Protein AF-A0A177B6S0-F1 (afdb_monomer)

Organism: NCBI:txid1819745

Secondary structure (DSSP, 8-state):
-GGG--SEEEEEEEEEETTEEEEEEEEEETTT--EEEEEEEEESS--HHHHHHHHHHHHHHTT-GGGEEEEEE--S-S--

Foldseek 3Di:
DCVPQQAWEWEWDWDDDPQKIKIWTWIARPVPRDIDTLDIDIDNDPDVVVVVVVNLVSCVVVVNNVRYPYYHYDDPPPDD

Structure (mmCIF, N/CA/C/O backbone):
data_AF-A0A177B6S0-F1
#
_entry.id   AF-A0A177B6S0-F1
#
loop_
_atom_site.group_PDB
_atom_site.id
_atom_site.type_symbol
_atom_site.label_atom_id
_atom_site.label_alt_id
_atom_site.label_comp_id
_atom_site.label_asym_id
_atom_site.label_entity_id
_atom_site.label_seq_id
_atom_site.pdbx_PDB_ins_code
_atom_site.Cartn_x
_atom_site.Cartn_y
_atom_site.Cartn_z
_atom_site.occupancy
_atom_site.B_iso_or_equiv
_atom_site.auth_seq_id
_atom_site.auth_comp_id
_atom_site.auth_asym_id
_atom_site.auth_atom_id
_atom_site.pdbx_PDB_model_num
ATOM 1 N N . MET A 1 1 ? -6.749 -9.818 11.302 1.00 52.34 1 MET A N 1
ATOM 2 C CA . MET A 1 1 ? -7.160 -9.834 9.876 1.00 52.34 1 MET A CA 1
ATOM 3 C C . MET A 1 1 ? -7.323 -8.387 9.424 1.00 52.34 1 MET A C 1
ATOM 5 O O . MET A 1 1 ? -7.817 -7.593 10.204 1.00 52.34 1 MET A O 1
ATOM 9 N N . VAL A 1 2 ? -6.947 -8.027 8.191 1.00 55.12 2 VAL A N 1
ATOM 10 C CA . VAL A 1 2 ? -7.030 -6.640 7.654 1.00 55.12 2 VAL A CA 1
ATOM 11 C C . VAL A 1 2 ? -8.475 -6.095 7.577 1.00 55.12 2 VAL A C 1
ATOM 13 O O . VAL A 1 2 ? -8.712 -4.899 7.391 1.00 55.12 2 VAL A O 1
ATOM 16 N N . ASN A 1 3 ? -9.469 -6.967 7.760 1.00 57.28 3 ASN A N 1
ATOM 17 C CA . ASN A 1 3 ? -10.884 -6.616 7.709 1.00 57.28 3 ASN A CA 1
ATOM 18 C C . ASN A 1 3 ? -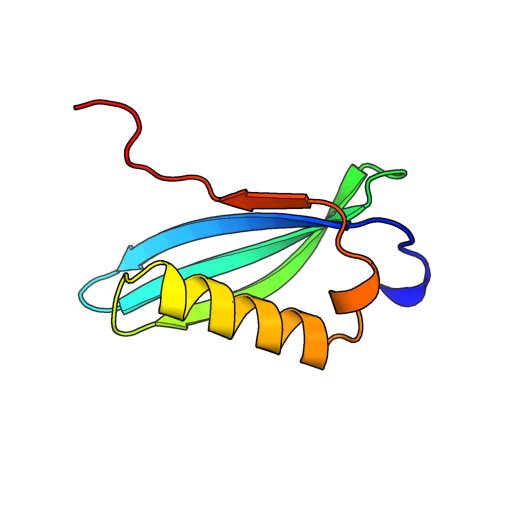11.324 -5.652 8.821 1.00 57.28 3 ASN A C 1
ATOM 20 O O . ASN A 1 3 ? -12.193 -4.828 8.545 1.00 57.28 3 ASN A O 1
ATOM 24 N N . ASP A 1 4 ? -10.674 -5.667 9.989 1.00 63.06 4 ASP A N 1
ATOM 25 C CA . ASP A 1 4 ? -11.050 -4.822 11.139 1.00 63.06 4 ASP A CA 1
ATOM 26 C C . ASP A 1 4 ? -10.511 -3.386 11.057 1.00 63.06 4 ASP A C 1
ATOM 28 O O . ASP A 1 4 ? -10.853 -2.534 11.876 1.00 63.06 4 ASP A O 1
ATOM 32 N N . VAL A 1 5 ? -9.681 -3.094 10.053 1.00 63.81 5 VAL A N 1
ATOM 33 C CA . VAL A 1 5 ? -9.091 -1.767 9.886 1.00 63.81 5 VAL A CA 1
ATOM 34 C C . VAL A 1 5 ? -10.102 -0.847 9.205 1.00 63.81 5 VAL A C 1
ATOM 36 O O . VAL A 1 5 ? -10.599 -1.176 8.127 1.00 63.81 5 VAL A O 1
ATOM 39 N N . THR A 1 6 ? -10.434 0.288 9.819 1.00 66.94 6 THR A N 1
ATOM 40 C CA . THR A 1 6 ? -11.453 1.230 9.313 1.00 66.94 6 THR A CA 1
ATOM 41 C C . THR A 1 6 ? -10.858 2.406 8.551 1.00 66.94 6 THR A C 1
ATOM 43 O O . THR A 1 6 ? -11.426 2.811 7.544 1.00 66.94 6 THR A O 1
ATOM 46 N N . ASN A 1 7 ? -9.698 2.899 8.984 1.00 75.38 7 ASN A N 1
ATOM 47 C CA . ASN A 1 7 ? -8.981 4.010 8.364 1.00 75.38 7 ASN A CA 1
ATOM 48 C C . ASN A 1 7 ? -7.497 3.653 8.269 1.00 75.38 7 ASN A C 1
ATOM 50 O O . ASN A 1 7 ? -6.870 3.394 9.299 1.00 75.38 7 ASN A O 1
ATOM 54 N N . ILE A 1 8 ? -6.940 3.649 7.056 1.00 78.88 8 ILE A N 1
ATOM 55 C CA . ILE A 1 8 ? -5.521 3.360 6.827 1.00 78.88 8 ILE A CA 1
ATOM 56 C C . ILE A 1 8 ? -4.761 4.578 6.320 1.00 78.88 8 ILE A C 1
ATOM 58 O O . ILE A 1 8 ? -5.197 5.278 5.401 1.00 78.88 8 ILE A O 1
ATOM 62 N N . VAL A 1 9 ? -3.592 4.788 6.916 1.00 77.62 9 VAL A N 1
ATOM 63 C CA . VAL A 1 9 ? -2.522 5.612 6.355 1.00 77.62 9 VAL A CA 1
ATOM 64 C C . VAL A 1 9 ? -1.615 4.680 5.571 1.00 77.62 9 VAL A C 1
ATOM 66 O O . VAL A 1 9 ? -1.219 3.638 6.090 1.00 77.62 9 VAL A O 1
ATOM 69 N N . VAL A 1 10 ? -1.303 5.025 4.327 1.00 76.81 10 VAL A N 1
ATOM 70 C CA . VAL A 1 10 ? -0.378 4.233 3.513 1.00 76.81 10 VAL A CA 1
ATOM 71 C C . VAL A 1 10 ? 0.973 4.929 3.493 1.00 76.81 10 VAL A C 1
ATOM 73 O O . VAL A 1 10 ? 1.047 6.080 3.070 1.00 76.81 10 VAL A O 1
ATOM 76 N N . TYR A 1 11 ? 2.014 4.241 3.952 1.00 74.38 11 TYR A N 1
ATOM 77 C CA . TYR A 1 11 ? 3.394 4.714 3.940 1.00 74.38 11 TYR A CA 1
ATOM 78 C C . TYR A 1 11 ? 4.208 3.985 2.870 1.00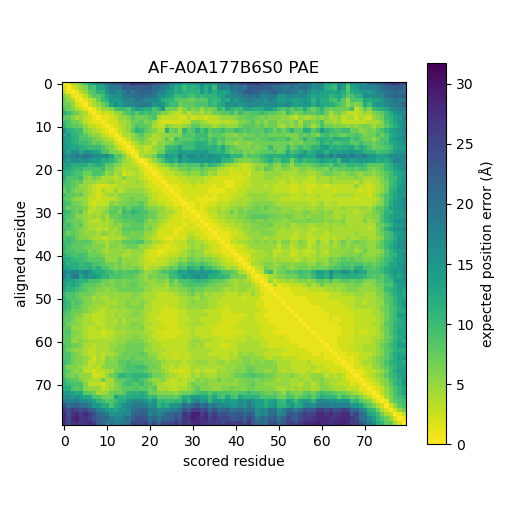 74.38 11 TYR A C 1
ATOM 80 O O . TYR A 1 11 ? 4.055 2.771 2.671 1.00 74.38 11 TYR A O 1
ATOM 88 N N . PHE A 1 12 ? 5.074 4.744 2.202 1.00 72.50 12 PHE A N 1
ATOM 89 C CA . PHE A 1 12 ? 5.998 4.257 1.187 1.00 72.50 12 PHE A CA 1
ATOM 90 C C . PHE A 1 12 ? 7.422 4.644 1.549 1.00 72.50 12 PHE A C 1
ATOM 92 O O . PHE A 1 12 ? 7.718 5.831 1.669 1.00 72.50 12 PHE A O 1
ATOM 99 N N . ASP A 1 13 ? 8.290 3.643 1.622 1.00 68.75 13 ASP A N 1
ATOM 100 C CA . ASP A 1 13 ? 9.738 3.828 1.634 1.00 68.75 13 ASP A CA 1
ATOM 101 C C . ASP A 1 13 ? 10.293 3.225 0.348 1.00 68.75 13 ASP A C 1
ATOM 103 O O . ASP A 1 13 ? 10.092 2.029 0.086 1.00 68.75 13 ASP A O 1
ATOM 107 N N . SER A 1 14 ? 10.911 4.061 -0.489 1.00 67.69 14 SER A N 1
ATOM 108 C CA . SER A 1 14 ? 11.516 3.625 -1.738 1.00 67.69 14 SER A CA 1
ATOM 109 C C . SER A 1 14 ? 13.036 3.658 -1.660 1.00 67.69 14 SER A C 1
ATOM 111 O O . SER A 1 14 ? 13.671 4.658 -1.333 1.00 67.69 14 SER A O 1
ATOM 113 N N . LYS A 1 15 ? 13.642 2.522 -2.006 1.00 71.56 15 LYS A N 1
ATOM 114 C CA . LYS A 1 15 ? 15.091 2.386 -2.096 1.00 71.56 15 LYS A CA 1
ATOM 115 C C . LYS A 1 15 ? 15.470 1.924 -3.488 1.00 71.56 15 LYS A C 1
ATOM 117 O O . LYS A 1 15 ? 15.007 0.888 -3.975 1.00 71.56 15 LYS A O 1
ATOM 122 N N . LYS A 1 16 ? 16.352 2.689 -4.128 1.00 67.75 16 LYS A N 1
ATOM 123 C CA . LYS A 1 16 ? 16.938 2.304 -5.408 1.00 67.75 16 LYS A CA 1
ATOM 124 C C . LYS A 1 16 ? 18.007 1.239 -5.172 1.00 67.75 16 LYS A C 1
ATOM 126 O O . LYS A 1 16 ? 18.978 1.475 -4.458 1.00 67.75 16 LYS A O 1
ATOM 131 N N . MET A 1 17 ? 17.817 0.068 -5.770 1.00 67.50 17 MET A N 1
ATOM 132 C CA . MET A 1 17 ? 18.812 -1.001 -5.826 1.00 67.50 17 MET A CA 1
ATOM 133 C C . MET A 1 17 ? 19.115 -1.250 -7.306 1.00 67.50 17 MET A C 1
ATOM 135 O O . MET A 1 17 ? 18.267 -1.740 -8.051 1.00 67.50 17 MET A O 1
ATOM 139 N N . ASP A 1 18 ? 20.301 -0.840 -7.751 1.00 72.25 18 ASP A N 1
ATOM 140 C CA . ASP A 1 18 ? 20.694 -0.803 -9.165 1.00 72.25 18 ASP A CA 1
ATOM 141 C C . ASP A 1 18 ? 19.749 0.050 -10.041 1.00 72.25 18 ASP A C 1
ATOM 143 O O . ASP A 1 18 ? 19.593 1.257 -9.828 1.00 72.25 18 ASP A O 1
ATOM 147 N N . LYS A 1 19 ? 19.129 -0.566 -11.061 1.00 69.12 19 LYS A N 1
ATOM 148 C CA . LYS A 1 19 ? 18.145 0.050 -11.970 1.00 69.12 19 LYS A CA 1
ATOM 149 C C . LYS A 1 19 ? 16.694 -0.178 -11.528 1.00 69.12 19 LYS A C 1
ATOM 151 O O . LYS A 1 19 ? 15.790 0.221 -12.254 1.00 69.12 19 LYS A O 1
ATOM 156 N N . ILE A 1 20 ? 16.473 -0.825 -10.382 1.00 69.06 20 ILE A N 1
ATOM 157 C CA . ILE A 1 20 ? 15.143 -1.184 -9.885 1.00 69.06 20 ILE A CA 1
ATOM 158 C C . ILE A 1 20 ? 14.862 -0.385 -8.613 1.00 69.06 20 ILE A C 1
ATOM 160 O O . ILE A 1 20 ? 15.640 -0.392 -7.659 1.00 69.06 20 ILE A O 1
ATOM 164 N N . GLU A 1 21 ? 13.728 0.299 -8.585 1.00 75.81 21 GLU A N 1
ATOM 165 C CA . GLU A 1 21 ? 13.199 0.915 -7.379 1.00 75.81 21 GLU A CA 1
ATOM 166 C C . GLU A 1 21 ? 12.320 -0.092 -6.645 1.00 75.81 21 GLU A C 1
ATOM 168 O O . GLU A 1 21 ? 11.397 -0.667 -7.224 1.00 75.81 21 GLU A O 1
ATOM 173 N N . 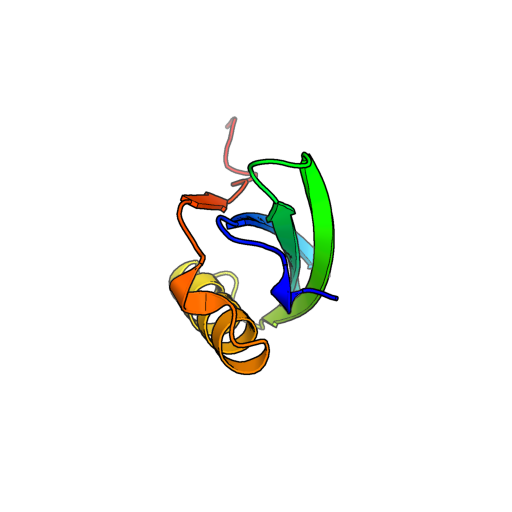LYS A 1 22 ? 12.633 -0.347 -5.374 1.00 78.38 22 LYS A N 1
ATOM 174 C CA . LYS A 1 22 ? 11.816 -1.192 -4.504 1.00 78.38 22 LYS A CA 1
ATOM 175 C C . LYS A 1 22 ? 11.118 -0.306 -3.490 1.00 78.38 22 LYS A C 1
ATOM 177 O O . LYS A 1 22 ? 11.791 0.385 -2.733 1.00 78.38 22 LYS A O 1
ATOM 182 N N . THR A 1 23 ? 9.792 -0.359 -3.460 1.00 80.62 23 THR A N 1
ATOM 183 C CA . THR A 1 23 ? 8.962 0.419 -2.540 1.00 80.62 23 THR A CA 1
ATOM 184 C C . THR A 1 23 ? 8.225 -0.522 -1.599 1.00 80.62 23 THR A C 1
ATOM 186 O O . THR A 1 23 ? 7.408 -1.335 -2.039 1.00 80.62 23 THR A O 1
ATOM 189 N N . ALA A 1 24 ? 8.503 -0.431 -0.302 1.00 82.69 24 ALA A N 1
ATOM 190 C CA . ALA A 1 24 ? 7.701 -1.112 0.707 1.00 82.69 24 ALA A CA 1
ATOM 191 C C . ALA A 1 24 ? 6.367 -0.374 0.871 1.00 82.69 24 ALA A C 1
ATOM 193 O O . ALA A 1 24 ? 6.345 0.849 0.968 1.00 82.69 24 ALA A O 1
ATOM 194 N N . VAL A 1 25 ? 5.257 -1.112 0.886 1.00 84.50 25 VAL A N 1
ATOM 195 C CA . VAL A 1 25 ? 3.919 -0.560 1.119 1.00 84.50 25 VAL A CA 1
ATOM 196 C C . VAL A 1 25 ? 3.448 -1.011 2.487 1.00 84.50 25 VAL A C 1
ATOM 198 O O . VAL A 1 25 ? 3.117 -2.184 2.683 1.00 84.50 25 VAL A O 1
ATOM 201 N N . VAL A 1 26 ? 3.405 -0.073 3.424 1.00 85.69 26 VAL A N 1
ATOM 202 C CA . VAL A 1 26 ? 2.947 -0.305 4.794 1.00 85.69 26 VAL A CA 1
ATOM 203 C C . VAL A 1 26 ? 1.604 0.385 4.975 1.00 85.69 26 VAL A C 1
ATOM 205 O O . VAL A 1 26 ? 1.428 1.528 4.560 1.00 85.69 26 VAL A O 1
ATOM 208 N N . ILE A 1 27 ? 0.644 -0.308 5.582 1.00 86.44 27 ILE A N 1
ATOM 209 C CA . ILE A 1 27 ? -0.578 0.320 6.080 1.00 86.44 27 ILE A CA 1
ATOM 210 C C . ILE A 1 27 ? -0.489 0.477 7.586 1.00 86.44 27 ILE A C 1
ATOM 212 O O . ILE A 1 27 ? -0.063 -0.435 8.289 1.00 86.44 27 ILE A O 1
ATOM 216 N N . ILE A 1 28 ? -0.921 1.632 8.069 1.00 86.12 28 ILE A N 1
ATOM 217 C CA . ILE A 1 28 ? -1.007 1.942 9.488 1.00 86.12 28 ILE A CA 1
ATOM 218 C C . ILE A 1 28 ? -2.480 2.139 9.814 1.00 86.12 28 ILE A C 1
ATOM 220 O O . ILE A 1 28 ? -3.142 2.999 9.226 1.00 86.12 28 ILE A O 1
ATOM 224 N N . ASP A 1 29 ? -2.999 1.342 10.742 1.00 83.81 29 ASP A N 1
ATOM 225 C CA . ASP A 1 29 ? -4.332 1.550 11.297 1.00 83.81 29 ASP A CA 1
ATOM 226 C C . ASP A 1 29 ? -4.338 2.853 12.107 1.00 83.81 29 ASP A C 1
ATOM 228 O O . ASP A 1 29 ? -3.616 3.008 13.095 1.00 83.81 29 ASP A O 1
ATOM 232 N N . ALA A 1 30 ? -5.170 3.812 11.702 1.00 79.38 30 ALA A N 1
ATOM 233 C CA . ALA A 1 30 ? -5.219 5.120 12.343 1.00 79.38 30 ALA A CA 1
ATOM 234 C C . ALA A 1 30 ? -5.637 5.058 13.825 1.00 79.38 30 ALA A C 1
ATOM 236 O O . ALA A 1 30 ? -5.214 5.925 14.601 1.00 79.38 30 ALA A O 1
ATOM 237 N N . LYS A 1 31 ? -6.444 4.058 14.210 1.00 82.81 31 LYS A N 1
ATOM 238 C CA . LYS A 1 31 ? -6.982 3.861 15.561 1.00 82.81 31 LYS A CA 1
ATOM 239 C C . LYS A 1 31 ? -5.997 3.117 16.453 1.00 82.81 31 LYS A C 1
ATOM 241 O O . LYS A 1 31 ? -5.716 3.581 17.552 1.00 82.81 31 LYS A O 1
ATOM 246 N N . THR A 1 32 ? -5.502 1.968 16.002 1.00 85.88 32 THR A N 1
ATOM 247 C CA . THR A 1 32 ? -4.645 1.095 16.826 1.00 85.88 32 THR A CA 1
ATOM 248 C C . THR A 1 32 ? -3.161 1.424 16.701 1.00 85.88 32 THR A C 1
ATOM 250 O O . THR A 1 32 ? -2.368 0.946 17.507 1.00 85.88 32 THR A O 1
ATOM 253 N N . LYS A 1 33 ? -2.783 2.239 15.704 1.00 84.06 33 LYS A N 1
ATOM 254 C CA . LYS A 1 33 ? -1.392 2.507 15.303 1.00 84.06 33 LYS A CA 1
ATOM 255 C C . LYS A 1 33 ? -0.627 1.248 14.897 1.00 84.06 33 LYS A C 1
ATOM 257 O O . LYS A 1 33 ? 0.593 1.284 14.791 1.00 84.06 33 LYS A O 1
ATOM 262 N N . GLN A 1 34 ? -1.330 0.143 14.656 1.00 85.94 34 GLN A N 1
ATOM 263 C CA . GLN A 1 34 ? -0.705 -1.085 14.205 1.00 85.94 34 GLN A CA 1
ATOM 264 C C . GLN A 1 34 ? -0.240 -0.924 12.760 1.00 85.94 34 GLN A C 1
ATOM 266 O O . GLN A 1 34 ? -1.008 -0.504 11.890 1.00 85.94 34 GLN A O 1
ATOM 271 N N . GLU A 1 35 ? 1.008 -1.301 12.516 1.00 87.06 35 GLU A N 1
ATOM 272 C CA . GLU A 1 35 ? 1.610 -1.314 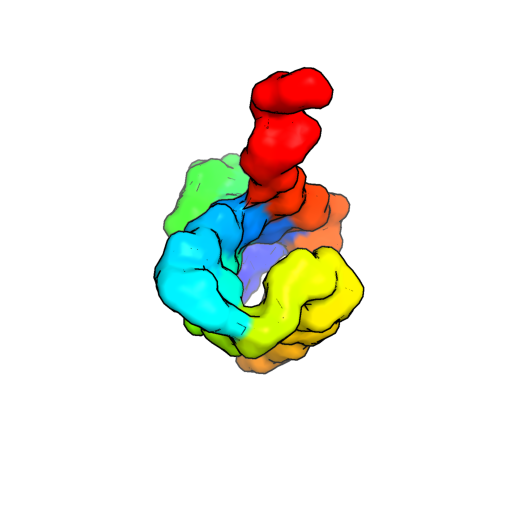11.190 1.00 87.06 35 GLU A CA 1
ATOM 273 C C . GLU A 1 35 ? 1.513 -2.708 10.572 1.00 87.06 35 GLU A C 1
ATOM 275 O O . GLU A 1 35 ? 1.733 -3.727 11.235 1.00 87.06 35 GLU A O 1
ATOM 280 N N . LEU A 1 36 ? 1.196 -2.760 9.281 1.00 86.06 36 LEU A N 1
ATOM 281 C CA . LEU A 1 36 ? 1.185 -3.988 8.505 1.00 86.06 36 LEU A CA 1
ATOM 282 C C . LEU A 1 36 ? 1.837 -3.766 7.143 1.00 86.06 36 LEU A C 1
ATOM 284 O O . LEU A 1 36 ? 1.375 -2.960 6.334 1.00 86.06 36 LEU A O 1
ATOM 288 N N . LEU A 1 37 ? 2.875 -4.550 6.856 1.00 84.19 37 LEU A N 1
ATOM 289 C CA . LEU A 1 37 ? 3.482 -4.610 5.533 1.00 84.19 37 LEU A CA 1
ATOM 290 C C . LEU A 1 37 ? 2.550 -5.361 4.570 1.00 84.19 37 LEU A C 1
ATOM 292 O O . LEU A 1 37 ? 2.334 -6.563 4.717 1.00 84.19 37 LEU A O 1
ATOM 296 N N . LEU A 1 38 ? 2.024 -4.664 3.561 1.00 81.62 38 LEU A N 1
ATOM 297 C CA . LEU A 1 38 ? 1.220 -5.276 2.495 1.00 81.62 38 LEU A CA 1
ATOM 298 C C . LEU A 1 38 ? 2.079 -5.935 1.415 1.00 81.62 38 LEU A C 1
ATOM 300 O O . LEU A 1 38 ? 1.625 -6.846 0.721 1.00 81.62 38 LEU A O 1
ATOM 304 N N . GLY A 1 39 ? 3.309 -5.457 1.242 1.00 83.38 39 GLY A N 1
ATOM 305 C CA . GLY A 1 39 ? 4.268 -6.036 0.314 1.00 83.38 39 GLY A CA 1
ATOM 306 C C . GLY A 1 39 ? 5.328 -5.047 -0.141 1.00 83.38 39 GLY A C 1
ATOM 307 O O . GLY A 1 39 ? 5.337 -3.884 0.253 1.00 83.38 39 GLY A O 1
ATOM 308 N N . ILE A 1 40 ? 6.216 -5.534 -1.002 1.00 83.25 40 ILE A N 1
ATOM 309 C CA . ILE A 1 40 ? 7.261 -4.742 -1.648 1.00 83.25 40 ILE A CA 1
ATOM 310 C C . ILE A 1 40 ? 6.955 -4.728 -3.141 1.00 83.25 40 ILE A C 1
ATOM 312 O O . ILE A 1 40 ? 6.880 -5.783 -3.773 1.00 83.25 40 ILE A O 1
ATOM 316 N N . VAL A 1 41 ? 6.766 -3.541 -3.709 1.00 81.88 41 VAL A N 1
ATOM 317 C CA . VAL A 1 41 ? 6.581 -3.364 -5.151 1.00 81.88 41 VAL A CA 1
ATOM 318 C C . VAL A 1 41 ? 7.924 -3.025 -5.787 1.00 81.88 41 VAL A C 1
ATOM 320 O O . VAL A 1 41 ? 8.707 -2.272 -5.222 1.00 81.88 41 VAL A O 1
ATOM 323 N N . SER A 1 42 ? 8.220 -3.627 -6.937 1.00 81.06 42 SER A N 1
ATOM 324 C CA . SER A 1 42 ? 9.449 -3.363 -7.696 1.00 81.06 42 SER A CA 1
ATOM 325 C C . SER A 1 42 ? 9.099 -2.656 -8.997 1.00 81.06 42 SER A C 1
ATOM 327 O O . SER A 1 42 ? 8.154 -3.060 -9.677 1.00 81.06 42 SER A O 1
ATOM 329 N N . GLN A 1 43 ? 9.845 -1.610 -9.339 1.00 77.62 43 GLN A N 1
ATOM 330 C CA . GLN A 1 43 ? 9.616 -0.781 -10.517 1.00 77.62 43 GLN A CA 1
ATOM 331 C C . GLN A 1 43 ? 10.917 -0.529 -11.261 1.00 77.62 43 GLN A C 1
ATOM 333 O O . GLN A 1 43 ? 11.971 -0.359 -10.657 1.00 77.62 43 GLN A O 1
ATOM 338 N N . ASN A 1 44 ? 10.837 -0.499 -12.588 1.00 74.69 44 ASN A N 1
ATOM 339 C CA . ASN A 1 44 ? 11.999 -0.267 -13.449 1.00 74.69 44 ASN A CA 1
ATOM 340 C C . ASN A 1 44 ? 12.195 1.219 -13.783 1.00 74.69 44 ASN A C 1
ATOM 342 O O . ASN A 1 44 ? 13.226 1.596 -14.336 1.00 74.69 44 ASN A O 1
ATOM 346 N N . ASP A 1 45 ? 11.208 2.059 -13.469 1.00 70.38 45 ASP A N 1
ATOM 347 C CA . ASP A 1 45 ? 11.318 3.507 -13.517 1.00 70.38 45 ASP A CA 1
ATOM 348 C C . ASP A 1 45 ? 10.956 4.078 -12.144 1.00 70.38 45 ASP A C 1
ATOM 350 O O . ASP A 1 45 ? 10.028 3.609 -11.495 1.00 70.38 45 ASP A O 1
ATOM 354 N N . GLY A 1 46 ? 11.733 5.053 -11.676 1.00 67.50 46 GLY A N 1
ATOM 355 C CA . GLY A 1 46 ? 11.485 5.727 -10.400 1.00 67.50 46 GLY A CA 1
ATOM 356 C C . GLY A 1 46 ? 10.503 6.883 -10.525 1.00 67.50 46 GLY A C 1
ATOM 357 O O . GLY A 1 46 ? 10.684 7.942 -9.925 1.00 67.50 46 GLY A O 1
ATOM 358 N N . LYS A 1 47 ? 9.520 6.758 -11.425 1.00 76.25 47 LYS A N 1
ATOM 359 C CA . LYS A 1 47 ? 8.559 7.832 -11.675 1.00 76.25 47 LYS A CA 1
ATOM 360 C C . LYS A 1 47 ? 7.427 7.718 -10.667 1.00 76.25 47 LYS A C 1
ATOM 362 O O . LYS A 1 47 ? 6.711 6.721 -10.652 1.00 76.25 47 LYS A O 1
ATOM 367 N N . GLY A 1 48 ? 7.162 8.800 -9.935 1.00 72.62 48 GLY A N 1
ATOM 368 C CA . GLY A 1 48 ? 6.100 8.833 -8.922 1.00 72.62 48 GLY A CA 1
ATOM 369 C C . GLY A 1 48 ? 4.712 8.409 -9.431 1.00 72.62 48 GLY A C 1
ATOM 370 O O . GLY A 1 48 ? 3.948 7.796 -8.688 1.00 72.62 48 GLY A O 1
ATOM 371 N N . ILE A 1 49 ? 4.387 8.647 -10.712 1.00 77.69 49 ILE A N 1
ATOM 372 C CA . ILE A 1 49 ? 3.124 8.179 -11.314 1.00 77.69 49 ILE A CA 1
ATOM 373 C C . ILE A 1 49 ? 3.044 6.645 -11.413 1.00 77.69 49 ILE A C 1
ATOM 375 O O . ILE A 1 49 ? 1.985 6.059 -11.170 1.00 77.69 49 ILE A O 1
ATOM 379 N N . THR A 1 50 ? 4.157 5.983 -11.732 1.00 81.19 50 THR A N 1
ATOM 380 C CA . THR A 1 50 ? 4.262 4.521 -11.793 1.00 81.19 50 THR A CA 1
ATOM 381 C C . THR A 1 50 ? 4.163 3.938 -10.386 1.00 81.19 50 THR A C 1
ATOM 383 O O . THR A 1 50 ? 3.423 2.966 -10.170 1.00 81.19 50 THR A O 1
ATOM 386 N N . THR A 1 51 ? 4.825 4.567 -9.408 1.00 78.19 51 THR A N 1
ATOM 387 C CA . THR A 1 51 ? 4.747 4.247 -7.972 1.00 78.19 51 THR A CA 1
ATOM 388 C C . THR A 1 51 ? 3.306 4.282 -7.489 1.00 78.19 51 THR A C 1
ATOM 390 O O . THR A 1 51 ? 2.772 3.253 -7.066 1.00 78.19 51 THR A O 1
ATOM 393 N N . ALA A 1 52 ? 2.626 5.415 -7.674 1.00 79.19 52 ALA A N 1
ATOM 394 C CA . ALA A 1 52 ? 1.243 5.610 -7.252 1.00 79.19 52 ALA A CA 1
ATOM 395 C C . ALA A 1 52 ? 0.285 4.577 -7.870 1.00 79.19 52 ALA A C 1
ATOM 397 O O . ALA A 1 52 ? -0.537 3.983 -7.167 1.00 79.19 52 ALA A O 1
ATOM 398 N N . LYS A 1 53 ? 0.411 4.297 -9.175 1.00 85.44 53 LYS A N 1
ATOM 399 C CA . LYS A 1 53 ? -0.447 3.319 -9.864 1.00 85.44 53 LYS A CA 1
ATOM 400 C C . LYS A 1 53 ? -0.250 1.897 -9.333 1.00 85.44 53 LYS A C 1
ATOM 402 O O . LYS A 1 53 ? -1.220 1.158 -9.159 1.00 85.44 53 LYS A O 1
ATOM 407 N N . THR A 1 54 ? 0.992 1.509 -9.063 1.00 85.81 54 THR A N 1
ATOM 408 C CA . THR A 1 54 ? 1.318 0.158 -8.580 1.00 85.81 54 THR A CA 1
ATOM 409 C C . THR A 1 54 ? 0.846 -0.051 -7.148 1.00 85.81 54 THR A C 1
ATOM 411 O O . THR A 1 54 ? 0.216 -1.064 -6.846 1.00 85.81 54 THR A O 1
ATOM 414 N N . VAL A 1 55 ? 1.070 0.941 -6.290 1.00 84.56 55 VAL A N 1
ATOM 415 C CA . VAL A 1 55 ? 0.532 0.997 -4.930 1.00 84.56 55 VAL A CA 1
ATOM 416 C C . VAL A 1 55 ? -0.988 0.857 -4.932 1.00 84.56 55 VAL A C 1
ATOM 418 O O . VAL A 1 55 ? -1.541 0.032 -4.208 1.00 84.56 55 VAL A O 1
ATOM 421 N N . TYR A 1 56 ? -1.680 1.632 -5.768 1.00 86.00 56 TYR A N 1
ATOM 422 C CA . TYR A 1 56 ? -3.137 1.600 -5.831 1.00 86.00 56 TYR A CA 1
ATOM 423 C C . TYR A 1 56 ? -3.667 0.223 -6.255 1.00 86.00 56 TYR A C 1
ATOM 425 O O . TYR A 1 56 ? -4.622 -0.291 -5.670 1.00 86.00 56 TYR A O 1
ATOM 433 N N . ASN A 1 57 ? -3.011 -0.418 -7.226 1.00 88.94 57 ASN A N 1
ATOM 434 C CA . ASN A 1 57 ? -3.342 -1.782 -7.634 1.00 88.94 57 ASN A CA 1
ATOM 435 C C . ASN A 1 57 ? -3.121 -2.798 -6.503 1.00 88.94 57 ASN A C 1
ATOM 437 O O . ASN A 1 57 ? -3.936 -3.709 -6.340 1.00 88.94 57 ASN A O 1
ATOM 441 N N . LEU A 1 58 ? -2.067 -2.634 -5.696 1.00 87.75 58 LEU A N 1
ATOM 442 C CA . LEU A 1 58 ? -1.844 -3.464 -4.512 1.00 87.75 58 LEU A CA 1
ATOM 443 C C . LEU A 1 58 ? -2.988 -3.281 -3.505 1.00 87.75 58 LEU A C 1
ATOM 445 O O . LEU A 1 58 ? -3.619 -4.256 -3.111 1.00 87.75 58 LEU A O 1
ATOM 449 N N . LEU A 1 59 ? -3.345 -2.043 -3.164 1.00 87.25 59 LEU A N 1
ATOM 450 C CA . LEU A 1 59 ? -4.445 -1.750 -2.235 1.00 87.25 59 LEU A CA 1
ATOM 451 C C . LEU A 1 59 ? -5.799 -2.289 -2.727 1.00 87.25 59 LEU A C 1
ATOM 453 O O . LEU A 1 59 ? -6.626 -2.729 -1.924 1.00 87.25 59 LEU A O 1
ATOM 457 N N . LYS A 1 60 ? -6.029 -2.296 -4.047 1.00 89.62 60 LYS A N 1
ATOM 458 C CA . LYS A 1 60 ? -7.190 -2.953 -4.666 1.00 89.62 60 LYS A CA 1
ATOM 459 C C . LYS A 1 60 ? -7.164 -4.467 -4.496 1.00 89.62 60 LYS A C 1
ATOM 461 O O . LYS A 1 60 ? -8.177 -5.024 -4.086 1.00 89.62 60 LYS A O 1
ATOM 466 N N . LYS A 1 61 ? -6.026 -5.115 -4.766 1.00 89.19 61 LYS A N 1
ATOM 467 C CA . LYS A 1 61 ? -5.844 -6.571 -4.607 1.00 89.19 61 LYS A CA 1
ATOM 468 C C . LYS A 1 61 ? -6.104 -7.030 -3.170 1.00 89.19 61 LYS A C 1
ATOM 470 O O . LYS A 1 61 ? -6.631 -8.112 -2.957 1.00 89.19 61 LYS A O 1
ATOM 475 N N . TRP A 1 62 ? -5.760 -6.189 -2.200 1.00 86.50 62 TRP A N 1
ATOM 476 C CA . TRP A 1 62 ? -6.005 -6.428 -0.778 1.00 86.50 62 TRP A CA 1
ATOM 477 C C . TRP A 1 62 ? -7.385 -5.951 -0.296 1.00 86.50 62 TRP A C 1
ATOM 479 O O . TRP A 1 62 ? -7.678 -6.046 0.889 1.00 86.50 62 TRP A O 1
ATOM 489 N N . HIS A 1 63 ? -8.238 -5.433 -1.188 1.00 88.12 63 HIS A N 1
ATOM 490 C CA . HIS A 1 63 ? -9.573 -4.907 -0.875 1.00 88.12 63 HIS A CA 1
ATOM 491 C C . HIS A 1 63 ? -9.601 -3.789 0.188 1.00 88.12 63 HIS A C 1
ATOM 493 O O . HIS A 1 63 ? -10.617 -3.569 0.843 1.00 88.12 63 HIS A O 1
ATOM 499 N N . VAL A 1 64 ? -8.511 -3.027 0.326 1.00 85.69 64 VAL A N 1
ATOM 500 C CA . VAL A 1 64 ? -8.379 -1.944 1.321 1.00 85.69 64 VAL A CA 1
ATOM 501 C C . VAL A 1 64 ? -8.383 -0.537 0.730 1.00 85.69 64 VAL A C 1
ATOM 503 O O . VAL A 1 64 ? -8.406 0.432 1.478 1.00 85.69 64 VAL A O 1
ATOM 506 N N . HIS A 1 65 ? -8.395 -0.394 -0.597 1.00 87.50 65 HIS A N 1
ATOM 507 C CA . HIS A 1 65 ? -8.340 0.913 -1.269 1.00 87.50 65 HIS A CA 1
ATOM 508 C C . HIS A 1 65 ? -9.395 1.932 -0.788 1.00 87.50 65 HIS A C 1
ATOM 510 O O . HIS A 1 65 ? -9.075 3.108 -0.666 1.00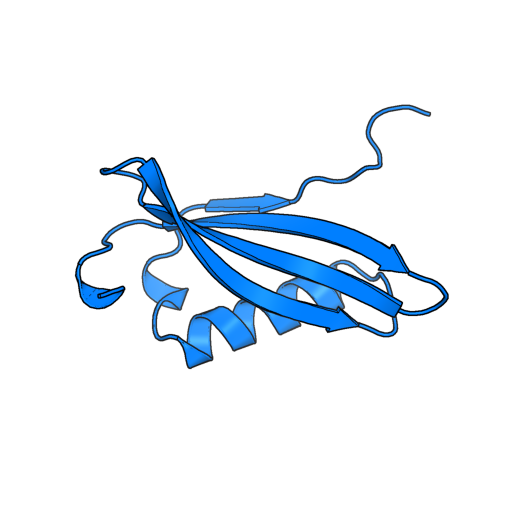 87.50 65 HIS A O 1
ATOM 516 N N . ASN A 1 66 ? -10.614 1.493 -0.456 1.00 87.94 66 ASN A N 1
ATOM 517 C CA . ASN A 1 66 ? -11.691 2.368 0.038 1.00 87.94 66 ASN A CA 1
ATOM 518 C C . ASN A 1 66 ? -11.518 2.814 1.499 1.00 87.94 66 ASN A C 1
ATOM 520 O O . ASN A 1 66 ? -12.293 3.630 1.981 1.00 87.94 66 ASN A O 1
ATOM 524 N N . LYS A 1 67 ? -10.535 2.257 2.213 1.00 86.00 67 LYS A N 1
ATOM 525 C CA . LYS A 1 67 ? -10.235 2.566 3.618 1.00 86.00 67 LYS A CA 1
ATOM 526 C C . LYS A 1 67 ? -9.094 3.581 3.750 1.00 86.00 67 LYS A C 1
ATOM 528 O O . LYS A 1 67 ? -8.728 3.953 4.863 1.00 86.00 67 LYS A O 1
ATOM 533 N N . VAL A 1 68 ? -8.484 3.979 2.631 1.00 85.44 68 VAL A N 1
ATOM 534 C CA . VAL A 1 68 ? -7.346 4.900 2.614 1.00 85.44 68 VAL A CA 1
ATOM 535 C C . VAL A 1 68 ? -7.821 6.318 2.861 1.00 85.44 68 VAL A C 1
ATOM 537 O O . VAL A 1 68 ? -8.608 6.854 2.088 1.00 85.44 68 VAL A O 1
ATOM 540 N N . ILE A 1 69 ? -7.294 6.926 3.919 1.00 84.00 69 ILE A N 1
ATOM 541 C CA . ILE A 1 69 ? -7.558 8.330 4.251 1.00 84.00 69 ILE A CA 1
ATOM 542 C C . ILE A 1 69 ? -6.383 9.238 3.889 1.00 84.00 69 ILE A C 1
ATOM 544 O O . ILE A 1 69 ? -6.581 10.416 3.608 1.00 84.00 69 ILE A O 1
ATOM 548 N N . VAL A 1 70 ? -5.159 8.699 3.8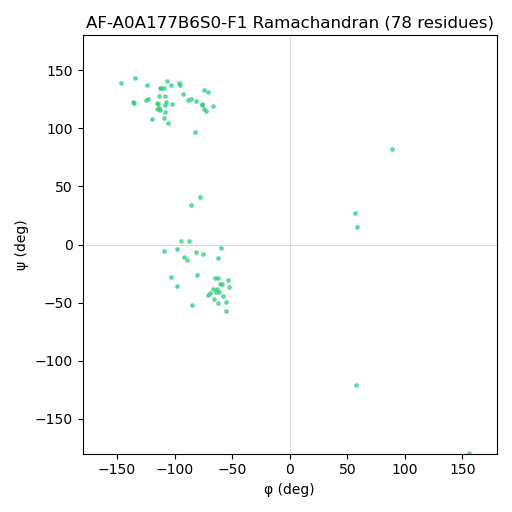96 1.00 81.50 70 VAL A N 1
ATOM 549 C CA . VAL A 1 70 ? -3.923 9.458 3.685 1.00 81.50 70 VAL A CA 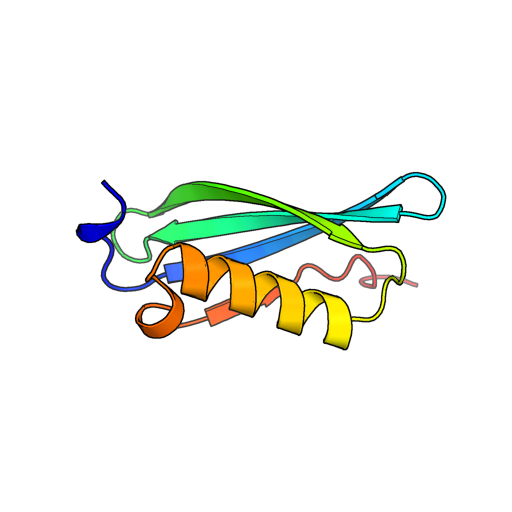1
ATOM 550 C C . VAL A 1 70 ? -2.893 8.589 2.965 1.00 81.50 70 VAL A C 1
ATOM 552 O O . VAL A 1 70 ? -2.717 7.413 3.290 1.00 81.50 70 VAL A O 1
ATOM 555 N N . PHE A 1 71 ? -2.184 9.204 2.019 1.00 79.25 71 PHE A N 1
ATOM 556 C CA . PHE A 1 71 ? -0.969 8.675 1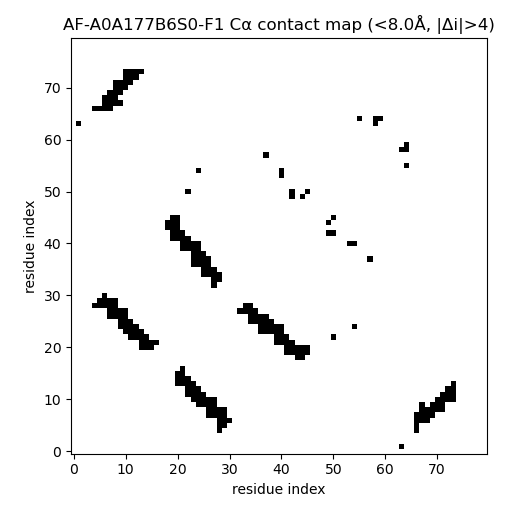.409 1.00 79.25 71 PHE A CA 1
ATOM 557 C C . PHE A 1 71 ? 0.234 9.484 1.910 1.00 79.25 71 PHE A C 1
ATOM 559 O O . PHE A 1 71 ? 0.297 10.690 1.686 1.00 79.25 71 PHE A O 1
ATOM 566 N N . CYS A 1 72 ? 1.179 8.819 2.569 1.00 76.94 72 CYS A N 1
ATOM 567 C CA . CYS A 1 72 ? 2.445 9.388 3.018 1.00 76.94 72 CYS A CA 1
ATOM 568 C C . CYS A 1 72 ? 3.566 8.827 2.145 1.00 76.94 72 CYS A C 1
ATOM 570 O O . CYS A 1 72 ? 3.843 7.629 2.178 1.00 76.94 72 CYS A O 1
ATOM 572 N N . TYR A 1 73 ? 4.198 9.690 1.359 1.00 70.38 73 TYR A N 1
ATOM 5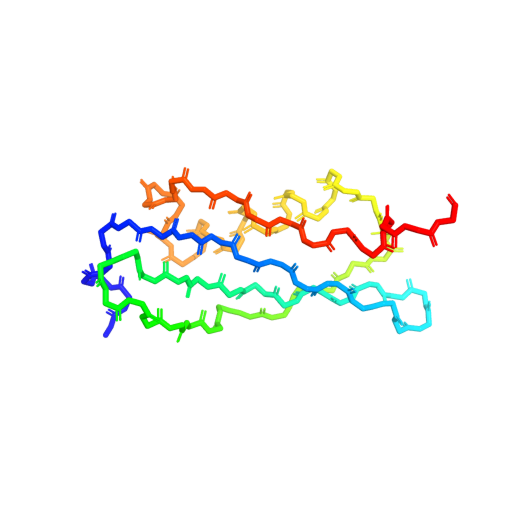73 C CA . TYR A 1 73 ? 5.340 9.331 0.528 1.00 70.38 73 TYR A CA 1
ATOM 574 C C . TYR A 1 73 ? 6.571 10.042 1.072 1.00 70.38 73 TYR A C 1
ATOM 576 O O . TYR A 1 73 ? 6.605 11.274 1.077 1.00 70.38 73 TYR A O 1
ATOM 584 N N . ASP A 1 74 ? 7.546 9.275 1.556 1.00 65.62 74 ASP A N 1
ATOM 585 C CA . ASP A 1 74 ? 8.813 9.838 2.002 1.00 65.62 74 ASP A CA 1
ATOM 586 C C . ASP A 1 74 ? 9.707 10.056 0.780 1.00 65.62 74 ASP A C 1
ATOM 588 O O . ASP A 1 74 ? 10.319 9.137 0.232 1.00 65.62 74 ASP A O 1
ATOM 592 N N . THR A 1 75 ? 9.716 11.285 0.272 1.00 55.06 75 THR A N 1
ATOM 593 C CA . THR A 1 75 ? 10.717 11.680 -0.709 1.00 55.06 75 THR A CA 1
ATOM 594 C C . THR A 1 75 ? 12.046 11.866 0.011 1.00 55.06 75 THR A C 1
ATOM 596 O O . THR A 1 75 ? 12.215 12.847 0.730 1.00 55.06 75 THR A O 1
ATOM 599 N N . ILE A 1 76 ? 13.052 11.056 -0.322 1.00 53.28 76 ILE A N 1
ATOM 600 C CA . ILE A 1 76 ? 14.460 11.357 0.010 1.00 53.28 76 ILE A CA 1
ATOM 601 C C . ILE A 1 76 ? 14.920 12.704 -0.619 1.00 53.28 76 ILE A C 1
ATOM 603 O O . ILE A 1 76 ? 16.019 13.176 -0.360 1.00 53.28 76 ILE A O 1
ATOM 607 N N . SER A 1 77 ? 14.086 13.407 -1.400 1.00 47.38 77 SER A N 1
ATOM 608 C CA . SER A 1 77 ? 14.345 14.783 -1.854 1.00 47.38 77 SER A CA 1
ATOM 609 C C . SER A 1 77 ? 14.083 15.853 -0.778 1.00 47.38 77 SER A C 1
ATOM 611 O O . SER A 1 77 ? 13.524 16.909 -1.075 1.00 47.38 77 SER A O 1
ATOM 613 N N . GLY A 1 78 ? 14.464 15.585 0.470 1.00 41.31 78 GLY A N 1
ATOM 614 C CA . GLY A 1 78 ? 14.629 16.590 1.515 1.00 41.31 78 GLY A CA 1
ATOM 615 C C . GLY A 1 78 ? 16.121 16.829 1.753 1.00 41.31 78 GLY A C 1
ATOM 616 O O . GLY A 1 78 ? 16.761 16.004 2.395 1.00 41.31 78 GLY A O 1
ATOM 617 N N . ASN A 1 79 ? 16.628 17.965 1.261 1.00 30.64 79 ASN A N 1
ATOM 618 C CA . ASN A 1 79 ? 18.000 18.508 1.335 1.00 30.64 79 ASN A CA 1
ATOM 619 C C . ASN A 1 79 ? 18.999 18.108 0.232 1.00 30.64 79 ASN A C 1
ATOM 621 O O . ASN A 1 79 ? 19.921 17.323 0.448 1.00 30.64 79 ASN A O 1
ATOM 625 N N . THR A 1 80 ? 18.899 18.816 -0.895 1.00 33.81 80 THR A N 1
ATOM 626 C CA . THR A 1 80 ? 20.025 19.585 -1.466 1.00 33.81 80 THR A CA 1
ATOM 627 C C . THR A 1 80 ? 19.520 20.963 -1.840 1.00 33.81 80 THR A C 1
ATOM 629 O O . THR A 1 80 ? 18.401 21.006 -2.399 1.00 33.81 80 THR A O 1
#

Solvent-accessible surface area (backbone atoms only — not comparable to full-atom values): 4779 Å² total; per-residue (Å²): 119,81,80,79,55,72,42,28,37,37,40,39,53,69,48,78,56,91,73,34,31,38,30,39,39,32,38,28,29,72,84,79,65,49,75,42,78,78,47,72,49,77,34,77,59,89,44,66,68,58,51,54,54,51,53,51,52,51,31,51,76,70,72,44,55,91,30,56,78,44,80,46,73,65,62,84,86,70,86,131

Nearest PDB structures (foldseek):
  6p7b-assembly1_A  TM=4.705E-01  e=4.087E-03  Fowlpox virus
  3hm9-assembly1_A  TM=6.955E-01  e=1.682E-01  Thermus thermophilus HB27
  4ol8-assembly1_A  TM=4.305E-01  e=1.476E-01  Saccharomyces cerevisiae
  4ol8-assembly2_F  TM=4.400E-01  e=8.761E-02  Saccharomyces cerevisiae
  4b9q-assembly4_D  TM=3.537E-01  e=3.025E-01  Escherichia coli

Radius of gyration: 12.92 Å; Cα contacts (8 Å, |Δi|>4): 126; chains: 1; bounding box: 32×29×30 Å

Mean predicted aligned error: 7.49 Å

pLDDT: mean 75.81, std 12.58, range [30.64, 89.62]

Sequence (80 aa):
MVNDVTNIVVYFDSKKMDKIEKTAVVIIDAKTKQELLLGIVSQNDGKGITTAKTVYNLLKKWHVHNKVIVFCYDTISGNT